Protein AF-A0A9D1GAC8-F1 (afdb_monomer_lite)

Secondary structure (DSSP, 8-state):
--GGGSTTEEE-TGGGT-----TT-TT-TTEEEEE---SS--TT-HIIIIITTS-EEEESS---EEPEE---SHHHHHHGGGS-TTS-EESSTTEEEEESEEEGGGEEEEEPPPS-GGGS-GGGTHHHHSSHHHHHHHHTTT----EE-TTTTTHHHHHH--

Foldseek 3Di:
DQLLCDPQWGFFQVLSPDPPPPVQDLCDSQKDKDFDPDPDDDPQAPCVVPPQQEKDFDFDDDDWAQADEDAPDPVCVVCSVVDDPVGGHDVHNGIIIDGTIDHNVGTAEIEDHAPPCPPPPPVSVVVNPPCPVVVCVSCVPSDDHYYDHVPVVCVVVSVVVD

Sequence (162 aa):
MPNILKNNAILSKRLQGDNTITSNTWNGLDYISLSKKDENYIWKSSYRRFISPSYAFIFKEIETIETEYVEDDYEYYRHISNLSSNKRYSIYEDEYQIKNKIGLDKVIGIKIPDTDINHYPREFHDRKACAIDEFLKIIDGKIQVPFIDIDKKDIKKYLLER

Organism: NCBI:txid2840887

Radius of gyration: 16.69 Å; chains: 1; bounding box: 45×37×41 Å

pLDDT: mean 71.42, std 14.93, range [36.25, 91.75]

Structure (mmCIF, N/CA/C/O backbone):
data_AF-A0A9D1GAC8-F1
#
_entry.id   AF-A0A9D1GAC8-F1
#
loop_
_atom_site.group_PDB
_atom_site.id
_atom_site.type_symbol
_atom_site.label_atom_id
_atom_site.label_alt_id
_atom_site.label_comp_id
_atom_site.label_asym_id
_atom_site.label_entity_id
_atom_site.label_seq_id
_atom_site.pdbx_PDB_ins_code
_atom_site.Cartn_x
_atom_site.Cartn_y
_atom_site.Cartn_z
_atom_site.occupancy
_atom_site.B_iso_or_equiv
_atom_site.auth_seq_id
_atom_site.auth_comp_id
_atom_site.auth_asym_id
_atom_site.auth_atom_id
_atom_site.pdbx_PDB_model_num
ATOM 1 N N . MET A 1 1 ? 7.990 -4.934 17.619 1.00 36.25 1 MET A N 1
ATOM 2 C CA . MET A 1 1 ? 6.802 -4.251 17.066 1.00 36.25 1 MET A CA 1
ATOM 3 C C . MET A 1 1 ? 7.194 -3.629 15.743 1.00 36.25 1 MET A C 1
ATOM 5 O O . MET A 1 1 ? 8.096 -2.793 15.760 1.00 36.25 1 MET A O 1
ATOM 9 N N . PRO A 1 2 ? 6.564 -3.991 14.617 1.00 46.44 2 PRO A N 1
ATOM 10 C CA . PRO A 1 2 ? 6.667 -3.176 13.416 1.00 46.44 2 PRO A CA 1
ATOM 11 C C . PRO A 1 2 ? 6.188 -1.763 13.781 1.00 46.44 2 PRO A C 1
ATOM 13 O O . PRO A 1 2 ? 5.052 -1.588 14.219 1.00 46.44 2 PRO A O 1
ATOM 16 N N . ASN A 1 3 ? 7.044 -0.746 13.652 1.00 55.81 3 ASN A N 1
ATOM 17 C CA . ASN A 1 3 ? 6.746 0.661 13.988 1.00 55.81 3 ASN A CA 1
ATOM 18 C C . ASN A 1 3 ? 5.701 1.302 13.049 1.00 55.81 3 ASN A C 1
ATOM 20 O O . ASN A 1 3 ? 5.570 2.525 12.999 1.00 55.81 3 ASN A O 1
ATOM 24 N N . ILE A 1 4 ? 4.966 0.476 12.304 1.00 58.06 4 ILE A N 1
ATOM 25 C CA . ILE A 1 4 ? 4.087 0.847 11.204 1.00 58.06 4 ILE A CA 1
ATOM 26 C C . ILE A 1 4 ? 2.963 1.764 11.695 1.00 58.06 4 ILE A C 1
ATOM 28 O O . ILE A 1 4 ? 2.616 2.683 10.967 1.00 58.06 4 ILE A O 1
ATOM 32 N N . LEU A 1 5 ? 2.462 1.580 12.929 1.00 60.78 5 LEU A N 1
ATOM 33 C CA . LEU A 1 5 ? 1.360 2.362 13.516 1.00 60.78 5 LEU A CA 1
ATOM 34 C C . LEU A 1 5 ? 1.770 3.313 14.650 1.00 60.78 5 LEU A C 1
ATOM 36 O O . LEU A 1 5 ? 1.182 3.303 15.744 1.00 60.78 5 LEU A O 1
ATOM 40 N N . LYS A 1 6 ? 2.777 4.153 14.411 1.00 61.34 6 LYS A N 1
ATOM 41 C CA . LYS A 1 6 ? 3.048 5.308 15.280 1.00 61.34 6 LYS A CA 1
ATOM 42 C C . LYS A 1 6 ? 2.151 6.485 14.876 1.00 61.34 6 LYS A C 1
ATOM 44 O O . LYS A 1 6 ? 1.949 6.741 13.696 1.00 61.34 6 LYS A O 1
ATOM 49 N N . ASN A 1 7 ? 1.637 7.223 15.864 1.00 69.75 7 ASN A N 1
ATOM 50 C CA . ASN A 1 7 ? 0.861 8.459 15.665 1.00 69.75 7 ASN A CA 1
ATOM 51 C C . ASN A 1 7 ? -0.447 8.298 14.862 1.00 69.75 7 ASN A C 1
ATOM 53 O O . ASN A 1 7 ? -0.757 9.150 14.031 1.00 69.75 7 ASN A O 1
ATOM 57 N N . ASN A 1 8 ? -1.210 7.222 15.096 1.00 79.94 8 ASN A N 1
ATOM 58 C CA . ASN A 1 8 ? -2.487 6.950 14.412 1.00 79.94 8 ASN A CA 1
ATOM 59 C C . ASN A 1 8 ? -2.392 7.015 12.876 1.00 79.94 8 ASN A C 1
ATOM 61 O O . ASN A 1 8 ? -3.319 7.461 12.198 1.00 79.94 8 ASN A O 1
ATOM 65 N N . ALA A 1 9 ? -1.263 6.565 12.325 1.00 86.25 9 ALA A N 1
ATOM 66 C CA . ALA A 1 9 ? -1.020 6.514 10.893 1.00 86.25 9 ALA A CA 1
ATOM 67 C C . ALA A 1 9 ? -0.147 5.309 10.529 1.00 86.25 9 ALA A C 1
ATOM 69 O O . ALA A 1 9 ? 0.677 4.879 11.331 1.00 86.25 9 ALA A O 1
ATOM 70 N N . ILE A 1 10 ? -0.310 4.809 9.306 1.00 86.94 10 ILE A N 1
ATOM 71 C CA . ILE A 1 10 ? 0.636 3.922 8.628 1.00 86.94 10 ILE A CA 1
ATOM 72 C C . ILE A 1 10 ? 1.781 4.794 8.131 1.00 86.94 10 ILE A C 1
ATOM 74 O O . ILE A 1 10 ? 1.539 5.755 7.402 1.00 86.94 10 ILE A O 1
ATOM 78 N N . LEU A 1 11 ? 3.009 4.485 8.530 1.00 87.06 11 LEU A N 1
ATOM 79 C CA . LEU A 1 11 ? 4.192 5.276 8.191 1.00 87.06 11 LEU A CA 1
ATOM 80 C C . LEU A 1 11 ? 5.035 4.613 7.097 1.00 87.06 11 LEU A C 1
ATOM 82 O O . LEU A 1 11 ? 5.159 3.391 7.047 1.00 87.06 11 LEU A O 1
ATOM 86 N N . SER A 1 12 ? 5.683 5.423 6.266 1.00 87.94 12 SER A N 1
ATOM 87 C CA . SER A 1 12 ? 6.740 4.991 5.355 1.00 87.94 12 SER A CA 1
ATOM 88 C C . SER A 1 12 ? 7.948 4.475 6.142 1.00 87.94 12 SER A C 1
ATOM 90 O O . SER A 1 12 ? 8.118 4.795 7.322 1.00 87.94 12 SER A O 1
ATOM 92 N N . LYS A 1 13 ? 8.812 3.674 5.510 1.00 84.81 13 LYS A N 1
ATOM 93 C CA . LYS A 1 13 ? 9.973 3.071 6.187 1.00 84.81 13 LYS A CA 1
ATOM 94 C C . LYS A 1 13 ? 10.891 4.118 6.821 1.00 84.81 13 LYS A C 1
ATOM 96 O O . LYS A 1 13 ? 11.326 3.928 7.957 1.00 84.81 13 LYS A O 1
ATOM 101 N N . ARG A 1 14 ? 11.114 5.256 6.153 1.00 86.62 14 ARG A N 1
ATOM 102 C CA . ARG A 1 14 ? 11.940 6.341 6.702 1.00 86.62 14 ARG A CA 1
ATOM 103 C C . ARG A 1 14 ? 11.359 6.891 7.996 1.00 86.62 14 ARG A C 1
ATOM 105 O O . ARG A 1 14 ? 12.067 7.018 8.990 1.00 86.62 14 ARG A O 1
ATOM 112 N N . LEU A 1 15 ? 10.051 7.141 8.026 1.00 87.06 15 LEU A N 1
ATOM 113 C CA . LEU A 1 15 ? 9.369 7.609 9.235 1.00 87.06 15 LEU A CA 1
ATOM 114 C C . LEU A 1 15 ? 9.284 6.544 10.340 1.00 87.06 15 LEU A C 1
ATOM 116 O O . LEU A 1 15 ? 9.050 6.883 11.500 1.00 87.06 15 LEU A O 1
ATOM 120 N N . GLN A 1 16 ? 9.511 5.271 10.014 1.00 84.44 16 GLN A N 1
ATOM 121 C CA . GLN A 1 16 ? 9.665 4.197 10.998 1.00 84.44 16 GLN A CA 1
ATOM 122 C C . GLN A 1 16 ? 11.081 4.115 11.599 1.00 84.44 16 GLN A C 1
ATOM 124 O O . GLN A 1 16 ? 11.265 3.388 12.582 1.00 84.44 16 GLN A O 1
ATOM 129 N N . GLY A 1 17 ? 12.044 4.877 11.062 1.00 83.12 17 GLY A N 1
ATOM 130 C CA . GLY A 1 17 ? 13.442 4.933 11.504 1.00 83.12 17 GLY A CA 1
ATOM 131 C C . GLY A 1 17 ? 14.444 4.279 10.548 1.00 83.12 17 GLY A C 1
ATOM 132 O O . GLY A 1 17 ? 15.618 4.176 10.897 1.00 83.12 17 GLY A O 1
ATOM 133 N N . ASP A 1 18 ? 14.009 3.831 9.366 1.00 83.44 18 ASP A N 1
ATOM 134 C CA . ASP A 1 18 ? 14.909 3.281 8.352 1.00 83.44 18 ASP A CA 1
ATOM 135 C C . ASP A 1 18 ? 15.667 4.410 7.639 1.00 83.44 18 ASP A C 1
ATOM 137 O O . ASP A 1 18 ? 15.090 5.210 6.902 1.00 83.44 18 ASP A O 1
ATOM 141 N N . ASN A 1 19 ? 16.976 4.475 7.869 1.00 77.75 19 ASN A N 1
ATOM 142 C CA . ASN A 1 19 ? 17.863 5.466 7.263 1.00 77.75 19 ASN A CA 1
ATOM 143 C C . ASN A 1 19 ? 18.772 4.855 6.193 1.00 77.75 19 ASN A C 1
ATOM 145 O O . ASN A 1 19 ? 19.798 5.452 5.860 1.00 77.75 19 ASN A O 1
ATOM 149 N N . THR A 1 20 ? 18.441 3.671 5.666 1.00 78.50 20 THR A N 1
ATOM 150 C CA . THR A 1 20 ? 19.233 3.085 4.583 1.00 78.50 20 THR A CA 1
ATOM 151 C C . THR A 1 20 ? 19.311 4.055 3.401 1.00 78.50 20 THR A C 1
ATOM 153 O O . THR A 1 20 ? 18.319 4.612 2.929 1.00 78.50 20 THR A O 1
ATOM 156 N N . ILE A 1 21 ? 20.534 4.323 2.940 1.00 62.16 21 ILE A N 1
ATOM 157 C CA . ILE A 1 21 ? 20.759 5.162 1.764 1.00 62.16 21 ILE A CA 1
ATOM 158 C C . ILE A 1 21 ? 20.423 4.300 0.552 1.00 62.16 21 ILE A C 1
ATOM 160 O O . ILE A 1 21 ? 21.255 3.555 0.041 1.00 62.16 21 ILE A O 1
ATOM 164 N N . THR A 1 22 ? 19.171 4.354 0.114 1.00 56.78 22 THR A N 1
ATOM 165 C CA . THR A 1 22 ? 18.740 3.682 -1.105 1.00 56.78 22 THR A CA 1
ATOM 166 C C . THR A 1 22 ? 19.098 4.569 -2.291 1.00 56.78 22 THR A C 1
ATOM 168 O O . THR A 1 22 ? 18.329 5.455 -2.660 1.00 56.78 22 THR A O 1
ATOM 171 N N . SER A 1 23 ? 20.279 4.366 -2.873 1.00 49.78 23 SER A N 1
ATOM 172 C CA . SER A 1 23 ? 20.748 5.156 -4.017 1.00 49.78 23 SER A CA 1
ATOM 173 C C . SER A 1 23 ? 19.854 5.025 -5.257 1.00 49.78 23 SER A C 1
ATOM 175 O O . SER A 1 23 ? 19.862 5.937 -6.069 1.00 49.78 23 SER A O 1
ATOM 177 N N . ASN A 1 24 ? 19.045 3.959 -5.377 1.00 48.00 24 ASN A N 1
ATOM 178 C CA . ASN A 1 24 ? 18.337 3.616 -6.622 1.00 48.00 24 ASN A CA 1
ATOM 179 C C . ASN A 1 24 ? 16.902 3.067 -6.454 1.00 48.00 24 ASN A C 1
ATOM 181 O O . ASN A 1 24 ? 16.420 2.346 -7.324 1.00 48.00 24 ASN A O 1
ATOM 185 N N . THR A 1 25 ? 16.187 3.335 -5.356 1.00 48.53 25 THR A N 1
ATOM 186 C CA . THR A 1 25 ? 14.828 2.773 -5.197 1.00 48.53 25 THR A CA 1
ATOM 187 C C . THR A 1 25 ? 13.745 3.781 -5.572 1.00 48.53 25 THR A C 1
ATOM 189 O O . THR A 1 25 ? 13.446 4.709 -4.815 1.00 48.53 25 THR A O 1
ATOM 192 N N . TRP A 1 26 ? 13.094 3.542 -6.709 1.00 58.03 26 TRP A N 1
ATOM 193 C CA . TRP A 1 26 ? 11.923 4.279 -7.202 1.00 58.03 26 TRP A CA 1
ATOM 194 C C . TRP A 1 26 ? 10.644 4.031 -6.397 1.00 58.03 26 TRP A C 1
ATOM 196 O O . TRP A 1 26 ? 9.672 4.737 -6.614 1.00 58.03 26 TRP A O 1
ATOM 206 N N . ASN A 1 27 ? 10.694 3.136 -5.400 1.00 62.03 27 ASN A N 1
ATOM 207 C CA . ASN A 1 27 ? 9.699 2.952 -4.329 1.00 62.03 27 ASN A CA 1
ATOM 208 C C . ASN A 1 27 ? 10.283 3.371 -2.967 1.00 62.03 27 ASN A C 1
ATOM 210 O O . ASN A 1 27 ? 10.013 2.740 -1.952 1.00 62.03 27 ASN A O 1
ATOM 214 N N . GLY A 1 28 ? 11.162 4.386 -2.979 1.00 69.06 28 GLY A N 1
ATOM 215 C CA . GLY A 1 28 ? 12.040 4.759 -1.865 1.00 69.06 28 GLY A CA 1
ATOM 216 C C . GLY A 1 28 ? 11.394 4.824 -0.486 1.00 69.06 28 GLY A C 1
ATOM 217 O O . GLY A 1 28 ? 10.184 4.947 -0.356 1.00 69.06 28 GLY A O 1
ATOM 218 N N . LEU A 1 29 ? 12.231 4.777 0.554 1.00 83.12 29 LEU A N 1
ATOM 219 C CA . LEU A 1 29 ? 11.824 4.633 1.962 1.00 83.12 29 LEU A CA 1
ATOM 220 C C . LEU A 1 29 ? 10.768 5.636 2.444 1.00 83.12 29 LEU A C 1
ATOM 222 O O . LEU A 1 29 ? 10.126 5.412 3.467 1.00 83.12 29 LEU A O 1
ATOM 226 N N . ASP A 1 30 ? 10.608 6.738 1.724 1.00 85.94 30 ASP A N 1
ATOM 227 C CA . ASP A 1 30 ? 9.628 7.784 1.963 1.00 85.94 30 ASP A CA 1
ATOM 228 C C . ASP A 1 30 ? 8.209 7.429 1.511 1.00 85.94 30 ASP A C 1
ATOM 230 O O . ASP A 1 30 ? 7.290 8.156 1.862 1.00 85.94 30 ASP A O 1
ATOM 234 N N . TYR A 1 31 ? 7.995 6.341 0.773 1.00 88.19 31 TYR A N 1
ATOM 235 C CA . TYR A 1 31 ? 6.711 6.025 0.152 1.00 88.19 31 TYR A CA 1
ATOM 236 C C . TYR A 1 31 ? 6.097 4.734 0.698 1.00 88.19 31 TYR A C 1
ATOM 238 O O . TYR A 1 31 ? 6.786 3.816 1.143 1.00 88.19 31 TYR A O 1
ATOM 246 N N . ILE A 1 32 ? 4.769 4.700 0.682 1.00 88.06 32 ILE A N 1
ATOM 247 C CA . ILE A 1 32 ? 3.931 3.557 1.025 1.00 88.06 32 ILE A CA 1
ATOM 248 C C . ILE A 1 32 ? 3.279 3.087 -0.271 1.00 88.06 32 ILE A C 1
ATOM 250 O O . ILE A 1 32 ? 2.555 3.857 -0.906 1.00 88.06 32 ILE A O 1
ATOM 254 N N . SER A 1 33 ? 3.552 1.841 -0.647 1.00 88.00 33 SER A N 1
ATOM 255 C CA . SER A 1 33 ? 2.944 1.187 -1.803 1.00 88.00 33 SER A CA 1
ATOM 256 C C . SER A 1 33 ? 1.501 0.796 -1.510 1.00 88.00 33 SER A C 1
ATOM 258 O O . SER A 1 33 ? 1.193 0.220 -0.464 1.00 88.00 33 SER A O 1
ATOM 260 N N . LEU A 1 34 ? 0.631 1.095 -2.461 1.00 88.94 34 LEU A N 1
ATOM 261 C CA . LEU A 1 34 ? -0.778 0.748 -2.498 1.00 88.94 34 LEU A CA 1
ATOM 262 C C . LEU A 1 34 ? -1.081 0.055 -3.818 1.00 88.94 34 LEU A C 1
ATOM 264 O O . LEU A 1 34 ? -0.324 0.157 -4.777 1.00 88.94 34 LEU A O 1
ATOM 268 N N . SER A 1 35 ? -2.219 -0.620 -3.862 1.00 87.44 35 SER A N 1
ATOM 269 C CA . SER A 1 35 ? -2.700 -1.262 -5.070 1.00 87.44 35 SER A CA 1
ATOM 270 C C . SER A 1 35 ? -4.196 -1.032 -5.207 1.00 87.44 35 SER A C 1
ATOM 272 O O . SER A 1 35 ? -4.924 -1.068 -4.207 1.00 87.44 35 SER A O 1
ATOM 274 N N . LYS A 1 36 ? -4.658 -0.789 -6.434 1.00 78.50 36 LYS A N 1
ATOM 275 C CA . LYS A 1 36 ? -6.087 -0.869 -6.749 1.00 78.50 36 LYS A CA 1
ATOM 276 C C . LYS A 1 36 ? -6.428 -2.323 -7.052 1.00 78.50 36 LYS A C 1
ATOM 278 O O . LYS A 1 36 ? -5.688 -3.003 -7.753 1.00 78.50 36 LYS A O 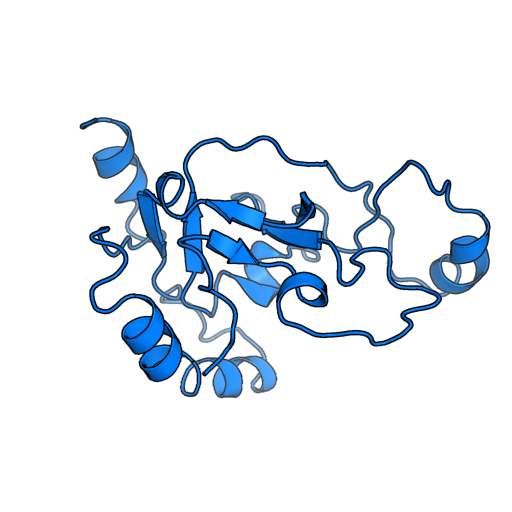1
ATOM 283 N N . LYS A 1 37 ? -7.567 -2.797 -6.541 1.00 66.69 37 LYS A N 1
ATOM 284 C CA . LYS A 1 37 ? -8.124 -4.078 -6.984 1.00 66.69 37 LYS A CA 1
ATOM 285 C C . LYS A 1 37 ? -8.561 -3.908 -8.440 1.00 66.69 37 LYS A C 1
ATOM 287 O O . LYS A 1 37 ? -9.639 -3.372 -8.681 1.00 66.69 37 LYS A O 1
ATOM 292 N N . ASP A 1 38 ? -7.724 -4.327 -9.379 1.00 61.78 38 ASP A N 1
ATOM 293 C CA . ASP A 1 38 ? -8.133 -4.512 -10.767 1.00 61.78 38 ASP A CA 1
ATOM 294 C C . ASP A 1 38 ? -8.659 -5.944 -10.935 1.00 61.78 38 ASP A C 1
ATOM 296 O O . ASP A 1 38 ? -8.053 -6.906 -10.459 1.00 61.78 38 ASP A O 1
ATOM 300 N N . GLU A 1 39 ? -9.834 -6.086 -11.548 1.00 55.88 39 GLU A N 1
ATOM 301 C CA . GLU A 1 39 ? -10.423 -7.394 -11.867 1.00 55.88 39 GLU A CA 1
ATOM 302 C C . GLU A 1 39 ? -9.753 -8.025 -13.097 1.00 55.88 39 GLU A C 1
ATOM 304 O O . GLU A 1 39 ? -9.878 -9.231 -13.327 1.00 55.88 39 GLU A O 1
ATOM 309 N N . ASN A 1 40 ? -9.006 -7.232 -13.870 1.00 55.62 40 ASN A N 1
ATOM 310 C CA . ASN A 1 40 ? -8.262 -7.719 -15.014 1.00 55.62 40 ASN A CA 1
ATOM 311 C C . ASN A 1 40 ? -6.970 -8.392 -14.544 1.00 55.62 40 ASN A C 1
ATOM 313 O O . ASN A 1 40 ? -6.099 -7.794 -13.915 1.00 55.62 40 ASN A O 1
ATOM 317 N N . TYR A 1 41 ? -6.859 -9.683 -14.844 1.00 53.62 41 TYR A N 1
ATOM 318 C CA . TYR A 1 41 ? -5.702 -10.508 -14.519 1.00 53.62 41 TYR A CA 1
ATOM 319 C C . TYR A 1 41 ? -4.465 -10.042 -15.301 1.00 53.62 41 TYR A C 1
ATOM 321 O O . TYR A 1 41 ? -4.228 -10.478 -16.427 1.00 53.62 41 TYR A O 1
ATOM 329 N N . ILE A 1 42 ? -3.640 -9.195 -14.687 1.00 59.28 42 ILE A N 1
ATOM 330 C CA . ILE A 1 42 ? -2.354 -8.779 -15.254 1.00 59.28 42 ILE A CA 1
ATOM 331 C C . ILE A 1 42 ? -1.233 -9.549 -14.550 1.00 59.28 42 ILE A C 1
ATOM 333 O O . ILE A 1 42 ? -1.173 -9.637 -13.321 1.00 59.28 42 ILE A O 1
ATOM 337 N N . TRP A 1 43 ? -0.324 -10.142 -15.331 1.00 61.66 43 TRP A N 1
ATOM 338 C CA . TRP A 1 43 ? 0.828 -10.898 -14.816 1.00 61.66 43 TRP A CA 1
ATOM 339 C C . TRP A 1 43 ? 1.723 -10.067 -13.878 1.00 61.66 43 TRP A C 1
ATOM 341 O O . TRP A 1 43 ? 2.397 -10.634 -13.018 1.00 61.66 43 TRP A O 1
ATOM 351 N N . LYS A 1 44 ? 1.678 -8.736 -13.996 1.00 75.56 44 LYS A N 1
ATOM 352 C CA . LYS A 1 44 ? 2.457 -7.754 -13.234 1.00 75.56 44 LYS A CA 1
ATOM 353 C C . LYS A 1 44 ? 1.564 -6.898 -12.321 1.00 75.56 44 LYS A C 1
ATOM 355 O O . LYS A 1 44 ? 1.603 -5.675 -12.358 1.00 75.56 44 LYS A O 1
ATOM 360 N N . SER A 1 45 ? 0.768 -7.562 -11.480 1.00 81.12 45 SER A N 1
ATOM 361 C CA . SER A 1 45 ? -0.081 -6.924 -10.462 1.00 81.12 45 SER A CA 1
ATOM 362 C C . SER A 1 45 ? 0.543 -6.988 -9.058 1.00 81.12 45 SER A C 1
ATOM 364 O O . SER A 1 45 ? 0.829 -8.065 -8.517 1.00 81.12 45 SER A O 1
ATOM 366 N N . SER A 1 46 ? 0.710 -5.821 -8.441 1.00 82.81 46 SER A N 1
ATOM 367 C CA . SER A 1 46 ? 1.064 -5.624 -7.036 1.00 82.81 46 SER A CA 1
ATOM 368 C C . SER A 1 46 ? -0.022 -6.157 -6.100 1.00 82.81 46 SER A C 1
ATOM 370 O O . SER A 1 46 ? 0.321 -6.746 -5.067 1.00 82.81 46 SER A O 1
ATOM 372 N N . TYR A 1 47 ? -1.309 -6.064 -6.474 1.00 83.56 47 TYR A N 1
ATOM 373 C CA . TYR A 1 47 ? -2.402 -6.688 -5.724 1.00 83.56 47 TYR A CA 1
ATOM 374 C C . TYR A 1 47 ? -2.144 -8.184 -5.585 1.00 83.56 47 TYR A C 1
ATOM 376 O O . TYR A 1 47 ? -2.065 -8.718 -4.477 1.00 83.56 47 TYR A O 1
ATOM 384 N N . ARG A 1 48 ? -1.933 -8.864 -6.713 1.00 77.44 48 ARG A N 1
ATOM 385 C CA . ARG A 1 48 ? -1.720 -10.310 -6.754 1.00 77.44 48 ARG A CA 1
ATOM 386 C C . ARG A 1 48 ? -0.463 -10.725 -5.990 1.00 77.44 48 ARG A C 1
ATOM 388 O O . ARG A 1 48 ? -0.472 -11.720 -5.268 1.00 77.44 48 ARG A O 1
ATOM 395 N N . ARG A 1 49 ? 0.625 -9.963 -6.137 1.00 76.69 49 ARG A N 1
ATOM 396 C CA . ARG A 1 49 ? 1.923 -10.284 -5.526 1.00 76.69 49 ARG A CA 1
ATOM 397 C C . ARG A 1 49 ? 1.931 -10.083 -4.008 1.00 76.69 49 ARG A C 1
ATOM 399 O O . ARG A 1 49 ? 2.567 -10.874 -3.311 1.00 76.69 49 ARG A O 1
ATOM 406 N N . PHE A 1 50 ? 1.279 -9.037 -3.497 1.00 77.56 50 PHE A N 1
ATOM 407 C CA . PHE A 1 50 ? 1.445 -8.607 -2.102 1.00 77.56 50 PHE A CA 1
ATOM 408 C C . PHE A 1 50 ? 0.151 -8.590 -1.280 1.00 77.56 50 PHE A C 1
ATOM 410 O O . PHE A 1 50 ? 0.199 -8.895 -0.086 1.00 77.56 50 PHE A O 1
ATOM 417 N N . ILE A 1 51 ? -0.989 -8.259 -1.893 1.00 80.50 51 ILE A N 1
ATOM 418 C CA . ILE A 1 51 ? -2.264 -8.014 -1.198 1.00 80.50 51 ILE A CA 1
ATOM 419 C C . ILE A 1 51 ? -3.151 -9.265 -1.160 1.00 80.50 51 ILE A C 1
ATOM 421 O O . ILE A 1 51 ? -3.626 -9.646 -0.093 1.00 80.50 51 ILE A O 1
ATOM 425 N N . SER A 1 52 ? -3.348 -9.944 -2.292 1.00 78.44 52 SER A N 1
ATOM 426 C CA . SER A 1 52 ? -4.161 -11.166 -2.411 1.00 78.44 52 SER A CA 1
ATOM 427 C C . SER A 1 52 ? -3.805 -12.241 -1.364 1.00 78.44 52 SER A C 1
ATOM 429 O O . SER A 1 52 ? -4.706 -12.703 -0.657 1.00 78.44 52 SER A O 1
ATOM 431 N N . PRO A 1 53 ? -2.523 -12.594 -1.131 1.00 74.75 53 PRO A N 1
ATOM 432 C CA . PRO A 1 53 ? -2.187 -13.645 -0.173 1.00 74.75 53 PRO A CA 1
ATOM 433 C C . PRO A 1 53 ? -2.188 -13.204 1.300 1.00 74.75 53 PRO A C 1
ATOM 435 O O . PRO A 1 53 ? -1.969 -14.050 2.168 1.00 74.75 53 PRO A O 1
ATOM 438 N N . SER A 1 54 ? -2.403 -11.918 1.595 1.00 77.00 54 SER A N 1
ATOM 439 C CA . SER A 1 54 ? -2.148 -11.323 2.912 1.00 77.00 54 SER A CA 1
ATOM 440 C C . SER A 1 54 ? -3.382 -10.626 3.483 1.00 77.00 54 SER A C 1
ATOM 442 O O . SER A 1 54 ? -4.320 -10.281 2.763 1.00 77.00 54 SER A O 1
ATOM 444 N N . TYR A 1 55 ? -3.362 -10.372 4.792 1.00 79.81 55 TYR A N 1
ATOM 445 C CA . TYR A 1 55 ? -4.232 -9.351 5.368 1.00 79.81 55 TYR A CA 1
ATOM 446 C C . TYR A 1 55 ? -3.765 -7.974 4.900 1.00 79.81 55 TYR A C 1
ATOM 448 O O . TYR A 1 55 ? -2.561 -7.721 4.823 1.00 79.81 55 TYR A O 1
ATOM 456 N N . ALA A 1 56 ? -4.704 -7.080 4.599 1.00 82.69 56 ALA A N 1
ATOM 457 C CA . ALA A 1 56 ? -4.381 -5.730 4.149 1.00 82.69 56 ALA A CA 1
ATOM 458 C C . ALA A 1 56 ? -5.404 -4.704 4.639 1.00 82.69 56 ALA A C 1
ATOM 460 O O . ALA A 1 56 ? -6.562 -5.030 4.890 1.00 82.69 56 ALA A O 1
ATOM 461 N N . PHE A 1 57 ? -4.986 -3.447 4.759 1.00 86.56 57 PHE A N 1
ATOM 462 C CA . PHE A 1 57 ? -5.911 -2.351 5.028 1.00 86.56 57 PHE A CA 1
ATOM 463 C C . PHE A 1 57 ? -6.641 -1.946 3.751 1.00 86.56 57 PHE A C 1
ATOM 465 O O . PHE A 1 57 ? -6.030 -1.796 2.694 1.00 86.56 57 PHE A O 1
ATOM 472 N N . ILE A 1 58 ? -7.948 -1.742 3.871 1.00 87.12 58 ILE A N 1
ATOM 473 C CA . ILE A 1 58 ? -8.782 -1.148 2.833 1.00 87.12 58 ILE A CA 1
ATOM 474 C C . ILE A 1 58 ? -8.985 0.307 3.222 1.00 87.12 58 ILE A C 1
ATOM 476 O O . ILE A 1 58 ? -9.402 0.603 4.345 1.00 87.12 58 ILE A O 1
ATOM 480 N N . PHE A 1 59 ? -8.696 1.210 2.296 1.00 88.19 59 PHE A N 1
ATOM 481 C CA . PHE A 1 59 ? -8.843 2.641 2.511 1.00 88.19 59 PHE A CA 1
ATOM 482 C C . PHE A 1 59 ? -10.051 3.176 1.748 1.00 88.19 59 PHE A C 1
ATOM 484 O O . PHE A 1 59 ? -10.411 2.650 0.694 1.00 88.19 59 PHE A O 1
ATOM 491 N N . LYS A 1 60 ? -10.657 4.249 2.266 1.00 87.25 60 LYS A N 1
ATOM 492 C CA . LYS A 1 60 ? -11.488 5.134 1.439 1.00 87.25 60 LYS A CA 1
ATOM 493 C C . LYS A 1 60 ? -10.629 5.792 0.359 1.00 87.25 60 LYS A C 1
ATOM 495 O O . LYS A 1 60 ? -9.404 5.695 0.401 1.00 87.25 60 LYS A O 1
ATOM 500 N N . GLU A 1 61 ? -11.265 6.489 -0.575 1.00 83.69 61 GLU A N 1
ATOM 501 C CA . GLU A 1 61 ? -10.540 7.258 -1.584 1.00 83.69 61 GLU A CA 1
ATOM 502 C C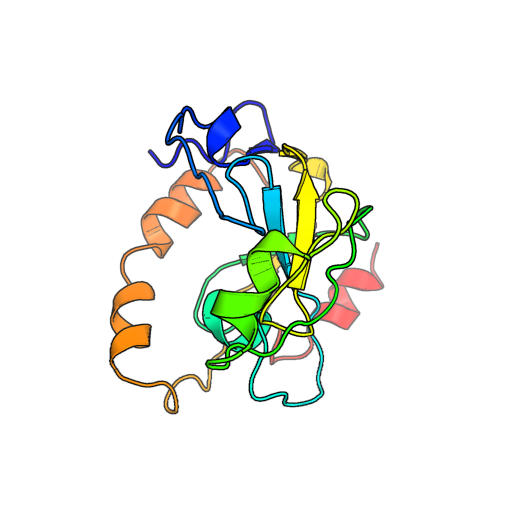 . GLU A 1 61 ? -9.530 8.208 -0.916 1.00 83.69 61 GLU A C 1
ATOM 504 O O . GLU A 1 61 ? -9.852 8.974 0.002 1.00 83.69 61 GLU A O 1
ATOM 509 N N . ILE A 1 62 ? -8.274 8.074 -1.330 1.00 88.19 62 ILE A N 1
ATOM 510 C CA . ILE A 1 62 ? -7.124 8.818 -0.828 1.00 88.19 62 ILE A CA 1
ATOM 511 C C . ILE A 1 62 ? -6.334 9.330 -2.022 1.00 88.19 62 ILE A C 1
ATOM 513 O O . ILE A 1 62 ? -6.248 8.662 -3.049 1.00 88.19 62 ILE A O 1
ATOM 517 N N . GLU A 1 63 ? -5.758 10.518 -1.877 1.00 90.62 63 GLU A N 1
ATOM 518 C CA . GLU A 1 63 ? -4.900 11.095 -2.903 1.00 90.62 63 GLU A CA 1
ATOM 519 C C . GLU A 1 63 ? -3.620 10.263 -3.026 1.00 90.62 63 GLU A C 1
ATOM 521 O O . GLU A 1 63 ? -2.880 10.076 -2.055 1.00 90.62 63 GLU A O 1
ATOM 526 N N . THR A 1 64 ? -3.381 9.741 -4.225 1.00 91.19 64 THR A N 1
ATOM 527 C CA . THR A 1 64 ? -2.240 8.883 -4.538 1.00 91.19 64 THR A CA 1
ATOM 528 C C . THR A 1 64 ? -1.407 9.475 -5.657 1.00 91.19 64 THR A C 1
ATOM 530 O O . THR A 1 64 ? -1.929 10.118 -6.563 1.00 91.19 64 THR A O 1
ATOM 533 N N . ILE A 1 65 ? -0.118 9.166 -5.640 1.00 90.44 65 ILE A N 1
ATOM 534 C CA . ILE A 1 65 ? 0.787 9.386 -6.757 1.00 90.44 65 ILE A CA 1
ATOM 535 C C . ILE A 1 65 ? 0.693 8.160 -7.663 1.00 90.44 65 ILE A C 1
ATOM 537 O O . ILE A 1 65 ? 0.976 7.041 -7.228 1.00 90.44 65 ILE A O 1
ATOM 541 N N . GLU A 1 66 ? 0.270 8.380 -8.901 1.00 88.75 66 GLU A N 1
ATOM 542 C CA . GLU A 1 66 ? 0.288 7.359 -9.944 1.00 88.75 66 GLU A CA 1
ATOM 543 C C . GLU A 1 66 ? 1.732 7.040 -10.338 1.00 88.75 66 GLU A C 1
ATOM 545 O O . G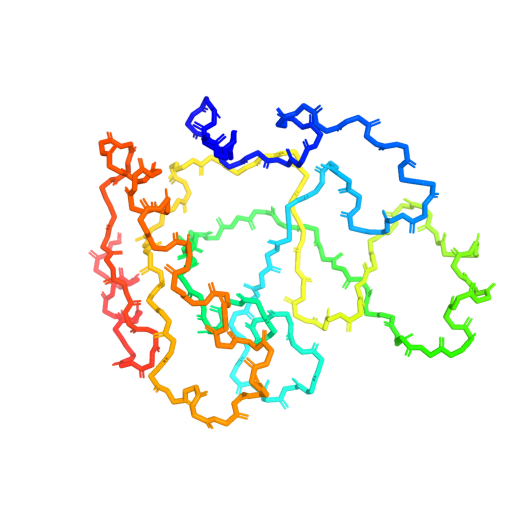LU A 1 66 ? 2.573 7.939 -10.455 1.00 88.75 66 GLU A O 1
ATOM 550 N N . THR A 1 67 ? 2.034 5.752 -10.491 1.00 86.94 67 THR A N 1
ATOM 551 C CA . THR A 1 67 ? 3.337 5.312 -10.982 1.00 86.94 67 THR A CA 1
ATOM 552 C C . THR A 1 67 ? 3.266 5.031 -12.471 1.00 86.94 67 THR A C 1
ATOM 554 O O . THR A 1 67 ? 2.325 4.403 -12.944 1.00 86.94 67 THR A O 1
ATOM 557 N N . GLU A 1 68 ? 4.287 5.450 -13.204 1.00 86.44 68 GLU A N 1
ATOM 558 C CA . GLU A 1 68 ? 4.491 5.049 -14.587 1.00 86.44 68 GLU A CA 1
ATOM 559 C C . GLU A 1 68 ? 5.036 3.621 -14.613 1.00 86.44 68 GLU A C 1
ATOM 561 O O . GLU A 1 68 ? 6.032 3.304 -13.955 1.00 86.44 68 GLU A O 1
ATOM 566 N N . TYR A 1 69 ? 4.356 2.744 -15.344 1.00 83.69 69 TYR A N 1
ATOM 567 C CA . TYR A 1 69 ? 4.806 1.373 -15.495 1.00 83.69 69 TYR A CA 1
ATOM 568 C C . TYR A 1 69 ? 6.147 1.327 -16.232 1.00 83.69 69 TYR A C 1
ATOM 570 O O . TYR A 1 69 ? 6.318 1.968 -17.270 1.00 83.69 69 TYR A O 1
ATOM 578 N N . VAL A 1 70 ? 7.081 0.536 -15.712 1.00 79.44 70 VAL A N 1
ATOM 579 C CA . VAL A 1 70 ? 8.341 0.236 -16.381 1.00 79.44 70 VAL A CA 1
ATOM 580 C C . VAL A 1 70 ? 8.583 -1.259 -16.342 1.00 79.44 70 VAL A C 1
ATOM 582 O O . VAL A 1 70 ? 8.536 -1.894 -15.291 1.00 79.44 70 VAL A O 1
ATOM 585 N N . GLU A 1 71 ? 8.829 -1.833 -17.510 1.00 78.19 71 GLU A N 1
ATOM 586 C CA . GLU A 1 71 ? 9.082 -3.256 -17.646 1.00 78.19 71 GLU A CA 1
ATOM 587 C C . GLU A 1 71 ? 10.406 -3.643 -16.970 1.00 78.19 71 GLU A C 1
ATOM 589 O O . GLU A 1 71 ? 11.425 -3.005 -17.194 1.00 78.19 71 GLU A O 1
ATOM 594 N N . ASP A 1 72 ? 10.395 -4.680 -16.126 1.00 74.25 72 ASP A N 1
ATOM 595 C CA . ASP A 1 72 ? 11.606 -5.239 -15.506 1.00 74.25 72 ASP A CA 1
ATOM 596 C C . ASP A 1 72 ? 12.363 -6.108 -16.524 1.00 74.25 72 ASP A C 1
ATOM 598 O O . ASP A 1 72 ? 12.252 -7.336 -16.523 1.00 74.25 72 ASP A O 1
ATOM 602 N N . ASP A 1 73 ? 13.071 -5.462 -17.451 1.00 70.00 73 ASP A N 1
ATOM 603 C CA . ASP A 1 73 ? 13.936 -6.117 -18.432 1.00 70.00 73 ASP A CA 1
ATOM 604 C C . ASP A 1 73 ? 15.412 -5.689 -18.308 1.00 70.00 73 ASP A C 1
ATOM 606 O O . ASP A 1 73 ? 15.818 -4.928 -17.431 1.00 70.00 73 ASP A O 1
ATOM 610 N N . TYR A 1 74 ? 16.278 -6.234 -19.162 1.00 55.31 74 TYR A N 1
ATOM 611 C CA . TYR A 1 74 ? 17.706 -5.912 -19.121 1.00 55.31 74 TYR A CA 1
ATOM 612 C C . TYR A 1 74 ? 18.006 -4.448 -19.512 1.00 55.31 74 TYR A C 1
ATOM 614 O O . TYR A 1 74 ? 19.017 -3.890 -19.073 1.00 55.31 74 TYR A O 1
ATOM 622 N N . GLU A 1 75 ? 17.148 -3.805 -20.309 1.00 59.91 75 GLU A N 1
ATOM 623 C CA . GLU A 1 75 ? 17.305 -2.402 -20.706 1.00 59.91 75 GLU A CA 1
ATOM 624 C C . GLU A 1 75 ? 16.844 -1.438 -19.604 1.00 59.91 75 GLU A C 1
ATOM 626 O O . GLU A 1 75 ? 17.459 -0.384 -19.415 1.00 59.91 75 GLU A O 1
ATOM 631 N N . TYR A 1 76 ? 15.869 -1.837 -18.784 1.00 63.00 76 TYR A N 1
ATOM 632 C CA . TYR A 1 76 ? 15.410 -1.113 -17.600 1.00 63.00 76 TYR A CA 1
ATOM 633 C C . TYR A 1 76 ? 16.563 -0.701 -16.692 1.00 63.00 76 TYR A C 1
ATOM 635 O O . TYR A 1 76 ? 16.753 0.486 -16.420 1.00 63.00 76 TYR A O 1
ATOM 643 N N . TYR A 1 77 ? 17.411 -1.652 -16.292 1.00 61.97 77 TYR A N 1
ATOM 644 C CA . TYR A 1 77 ? 18.536 -1.368 -15.399 1.00 61.97 77 TYR A CA 1
ATOM 645 C C . TYR A 1 77 ? 19.574 -0.420 -16.013 1.00 61.97 77 TYR A C 1
ATOM 647 O O . TYR A 1 77 ? 20.268 0.284 -15.277 1.00 61.97 77 TYR A O 1
ATOM 655 N N . ARG A 1 78 ? 19.670 -0.362 -17.349 1.00 64.25 78 ARG A N 1
ATOM 656 C CA . ARG A 1 78 ? 20.558 0.567 -18.064 1.00 64.25 78 ARG A CA 1
ATOM 657 C C . ARG A 1 78 ? 19.984 1.977 -18.161 1.00 64.25 78 ARG A C 1
ATOM 659 O O . ARG A 1 78 ? 20.755 2.932 -18.197 1.00 64.25 78 ARG A O 1
ATOM 666 N N . HIS A 1 79 ? 18.662 2.114 -18.189 1.00 65.88 79 HIS A N 1
ATOM 667 C CA . HIS A 1 79 ? 17.9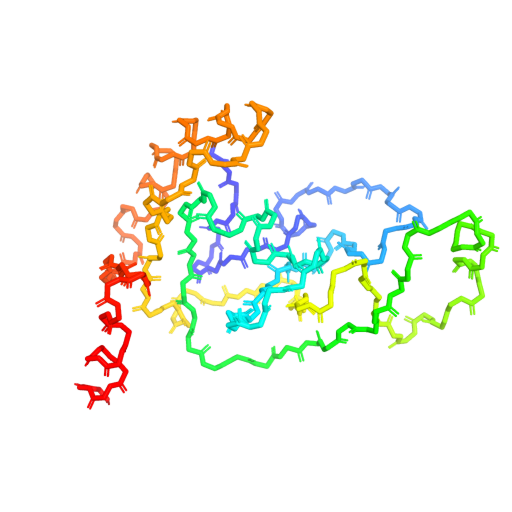81 3.395 -18.368 1.00 65.88 79 HIS A CA 1
ATOM 668 C C . HIS A 1 79 ? 17.420 4.003 -17.083 1.00 65.88 79 HIS A C 1
ATOM 670 O O . HIS A 1 79 ? 16.973 5.147 -17.121 1.00 65.88 79 HIS A O 1
ATOM 676 N N . ILE A 1 80 ? 17.533 3.318 -15.938 1.00 68.81 80 ILE A N 1
ATOM 677 C CA . ILE A 1 80 ? 17.178 3.857 -14.615 1.00 68.81 80 ILE A CA 1
ATOM 678 C C . ILE A 1 80 ? 17.765 5.261 -14.394 1.00 68.81 80 ILE A C 1
ATOM 680 O O . ILE A 1 80 ? 17.058 6.148 -13.933 1.00 68.81 80 ILE A O 1
ATOM 684 N N . SER A 1 81 ? 19.022 5.513 -14.773 1.00 66.94 81 SER A N 1
ATOM 685 C CA . SER A 1 81 ? 19.649 6.836 -14.608 1.00 66.94 81 SER A CA 1
ATOM 686 C C . SER A 1 81 ? 19.021 7.947 -15.457 1.00 66.94 81 SER A C 1
ATOM 688 O O . SER A 1 81 ? 19.225 9.122 -15.162 1.00 66.94 81 SER A O 1
ATOM 690 N N . ASN A 1 82 ? 18.291 7.589 -16.514 1.00 71.38 82 ASN A N 1
ATOM 691 C CA . ASN A 1 82 ? 17.673 8.523 -17.456 1.00 71.38 82 ASN A CA 1
ATOM 692 C C . ASN A 1 82 ? 16.211 8.821 -17.104 1.00 71.38 82 ASN A C 1
ATOM 694 O O . ASN A 1 82 ? 15.594 9.691 -17.720 1.00 71.38 82 ASN A O 1
ATOM 698 N N . LEU A 1 83 ? 15.646 8.097 -16.136 1.00 74.12 83 LEU A N 1
ATOM 699 C CA . LEU A 1 83 ? 14.287 8.317 -15.679 1.00 74.12 83 LEU A CA 1
ATOM 700 C C . LEU A 1 83 ? 14.184 9.654 -14.945 1.00 74.12 83 LEU A C 1
ATOM 702 O O . LEU A 1 83 ? 14.998 9.997 -14.085 1.00 74.12 83 LEU A O 1
ATOM 706 N N . SER A 1 84 ? 13.146 10.416 -15.282 1.00 76.50 84 SER A N 1
ATOM 707 C CA . SER A 1 84 ? 12.925 11.726 -14.681 1.00 76.50 84 SER A CA 1
ATOM 708 C C . SER A 1 84 ? 12.657 11.612 -13.181 1.00 76.50 84 SER A C 1
ATOM 710 O O . SER A 1 84 ? 11.778 10.860 -12.757 1.00 76.50 84 SER A O 1
ATOM 712 N N . SER A 1 85 ? 13.361 12.411 -12.379 1.00 74.50 85 SER A N 1
ATOM 713 C CA . SER A 1 85 ? 13.278 12.398 -10.911 1.00 74.50 85 SER A CA 1
ATOM 714 C C . SER A 1 85 ? 11.960 12.937 -10.346 1.00 74.50 85 SER A C 1
ATOM 716 O O . SER A 1 85 ? 11.655 12.713 -9.174 1.00 74.50 85 SER A O 1
ATOM 718 N N . ASN A 1 86 ? 11.169 13.643 -11.159 1.00 76.25 86 ASN A N 1
ATOM 719 C CA . ASN A 1 86 ? 9.854 14.164 -10.774 1.00 76.25 86 ASN A CA 1
ATOM 720 C C . ASN A 1 86 ? 8.707 13.157 -10.973 1.00 76.25 86 ASN A C 1
ATOM 722 O O . ASN A 1 86 ? 7.580 13.453 -10.580 1.00 76.25 86 ASN A O 1
ATOM 726 N N . LYS A 1 87 ? 8.978 11.994 -11.572 1.00 80.31 87 LYS A N 1
ATOM 727 C CA . LYS A 1 87 ? 8.005 10.919 -11.766 1.00 80.31 87 LYS A CA 1
ATOM 728 C C . LYS A 1 87 ? 8.269 9.760 -10.809 1.00 80.31 87 LYS A C 1
ATOM 730 O O . LYS A 1 87 ? 9.338 9.643 -10.207 1.00 80.31 87 LYS A O 1
ATOM 735 N N . ARG A 1 88 ? 7.263 8.903 -10.658 1.00 84.12 88 ARG A N 1
ATOM 736 C CA . ARG A 1 88 ? 7.348 7.642 -9.919 1.00 84.12 88 ARG A CA 1
ATOM 737 C C . ARG A 1 88 ? 7.173 6.501 -10.894 1.00 84.12 88 ARG A C 1
ATOM 739 O O . ARG A 1 88 ? 6.416 6.643 -11.845 1.00 84.12 88 ARG A O 1
ATOM 746 N N . TYR A 1 89 ? 7.863 5.401 -10.639 1.00 83.62 89 TYR A N 1
ATOM 747 C CA . TYR A 1 89 ? 7.904 4.264 -11.543 1.00 83.62 89 TYR A CA 1
ATOM 748 C C . TYR A 1 89 ? 7.631 2.985 -10.771 1.00 83.62 89 TYR A C 1
ATOM 750 O O . TYR A 1 89 ? 8.036 2.880 -9.612 1.00 83.62 89 TYR A O 1
ATOM 758 N N . SER A 1 90 ? 6.974 2.030 -11.415 1.00 83.38 90 SER A N 1
ATOM 759 C CA . SER A 1 90 ? 6.733 0.708 -10.853 1.00 83.38 90 SER A CA 1
ATOM 760 C C . SER A 1 90 ? 6.868 -0.372 -11.911 1.00 83.38 90 SER A C 1
ATOM 762 O O . SER A 1 90 ? 6.496 -0.176 -13.061 1.00 83.38 90 SER A O 1
ATOM 764 N N . ILE A 1 91 ? 7.335 -1.544 -11.492 1.00 82.62 91 ILE A N 1
ATOM 765 C CA . ILE A 1 91 ? 7.270 -2.765 -12.304 1.00 82.62 91 ILE A CA 1
ATOM 766 C C . ILE A 1 91 ? 5.891 -3.441 -12.236 1.00 82.62 91 ILE A C 1
ATOM 768 O O . ILE A 1 91 ? 5.682 -4.481 -12.861 1.00 82.62 91 ILE A O 1
ATOM 772 N N . TYR A 1 92 ? 4.968 -2.882 -11.447 1.00 84.88 92 TYR A N 1
ATOM 773 C CA . TYR A 1 92 ? 3.598 -3.344 -11.283 1.00 84.88 92 TYR A CA 1
ATOM 774 C C . TYR A 1 92 ? 2.629 -2.281 -11.806 1.00 84.88 92 TYR A C 1
ATOM 776 O O . TYR A 1 92 ? 2.679 -1.129 -11.388 1.00 84.88 92 TYR A O 1
ATOM 784 N N . GLU A 1 93 ? 1.738 -2.672 -12.711 1.00 84.19 93 GLU A N 1
ATOM 785 C CA . GLU A 1 93 ? 0.862 -1.739 -13.442 1.00 84.19 93 GLU A CA 1
ATOM 786 C C . GLU A 1 93 ? -0.216 -1.095 -12.560 1.00 84.19 93 GLU A C 1
ATOM 788 O O . GLU A 1 93 ? -0.693 -0.001 -12.837 1.00 84.19 93 GLU A O 1
ATOM 793 N N . ASP A 1 94 ? -0.586 -1.771 -11.477 1.00 85.75 94 ASP A N 1
ATOM 794 C CA . ASP A 1 94 ? -1.628 -1.370 -10.531 1.00 85.75 94 ASP A CA 1
ATOM 795 C C . ASP A 1 94 ? -1.059 -0.756 -9.238 1.00 85.75 94 ASP A C 1
ATOM 797 O O . ASP A 1 94 ? -1.807 -0.583 -8.267 1.00 85.75 94 ASP A O 1
ATOM 801 N N . GLU A 1 95 ? 0.251 -0.476 -9.181 1.00 87.12 95 GLU A N 1
ATOM 802 C CA . GLU A 1 95 ? 0.864 0.160 -8.016 1.00 87.12 95 GLU A CA 1
ATOM 803 C C . GLU A 1 95 ? 0.549 1.659 -7.984 1.00 87.12 95 GLU A C 1
ATOM 805 O O . GLU A 1 95 ? 0.655 2.398 -8.958 1.00 87.12 95 GLU A O 1
ATOM 810 N N . TYR A 1 96 ? 0.192 2.123 -6.795 1.00 90.31 96 TYR A N 1
ATOM 811 C CA . TYR A 1 96 ? 0.052 3.531 -6.465 1.00 90.31 96 TYR A CA 1
ATOM 812 C C . TYR A 1 96 ? 0.891 3.828 -5.234 1.00 90.31 96 TYR A C 1
ATOM 814 O O . TYR A 1 96 ? 1.204 2.935 -4.444 1.00 90.31 96 TYR A O 1
ATOM 822 N N . GLN A 1 97 ? 1.262 5.089 -5.036 1.00 90.50 97 GLN A N 1
ATOM 823 C CA . GLN A 1 97 ? 2.133 5.462 -3.925 1.00 90.50 97 GLN A CA 1
ATOM 824 C C . GLN A 1 97 ? 1.582 6.626 -3.121 1.00 90.50 97 GLN A C 1
ATOM 826 O O . GLN A 1 97 ? 1.020 7.575 -3.659 1.00 90.50 97 GLN A O 1
ATOM 831 N N . ILE A 1 98 ? 1.813 6.587 -1.812 1.00 91.50 98 ILE A N 1
ATOM 832 C CA . ILE A 1 98 ? 1.603 7.730 -0.924 1.00 91.50 98 ILE A CA 1
ATOM 833 C C . ILE A 1 98 ? 2.906 8.073 -0.236 1.00 91.50 98 ILE A C 1
ATOM 835 O O . ILE A 1 98 ? 3.609 7.203 0.275 1.00 91.50 98 ILE A O 1
ATOM 839 N N . LYS A 1 99 ? 3.226 9.363 -0.195 1.00 90.19 99 LYS A N 1
ATOM 840 C CA . LYS A 1 99 ? 4.405 9.849 0.508 1.00 90.19 99 LYS A CA 1
ATOM 841 C C . LYS A 1 99 ? 4.144 9.912 2.013 1.00 90.19 99 LYS A C 1
ATOM 843 O O . LYS A 1 99 ? 3.118 10.408 2.469 1.00 90.19 99 LYS A O 1
ATOM 848 N N . ASN A 1 100 ? 5.138 9.507 2.786 1.00 90.38 100 ASN A N 1
ATOM 849 C CA . ASN A 1 100 ? 5.266 9.623 4.232 1.00 90.38 100 ASN A CA 1
ATOM 850 C C . ASN A 1 100 ? 4.272 8.804 5.055 1.00 90.38 100 ASN A C 1
ATOM 852 O O . ASN A 1 100 ? 4.704 7.941 5.812 1.00 90.38 100 ASN A O 1
ATOM 856 N N . LYS A 1 101 ? 2.971 9.102 5.008 1.00 91.75 101 LYS A N 1
ATOM 857 C CA . LYS A 1 101 ? 2.011 8.472 5.921 1.00 91.75 101 LYS A CA 1
ATOM 858 C C . LYS A 1 101 ? 0.578 8.442 5.404 1.00 91.75 101 LYS A C 1
ATOM 860 O O . LYS A 1 101 ? 0.159 9.341 4.685 1.00 91.75 101 LYS A O 1
ATOM 865 N N . ILE A 1 102 ? -0.186 7.464 5.883 1.00 90.88 102 ILE A N 1
ATOM 866 C CA . ILE A 1 102 ? -1.635 7.338 5.680 1.00 90.88 102 ILE A CA 1
ATOM 867 C C . ILE A 1 102 ? -2.308 7.329 7.053 1.00 90.88 102 ILE A C 1
ATOM 869 O O . ILE A 1 102 ? -1.989 6.485 7.885 1.00 90.88 102 ILE A O 1
ATOM 873 N N . GLY A 1 103 ? -3.220 8.266 7.314 1.00 89.19 103 GLY A N 1
ATOM 874 C CA . GLY A 1 103 ? -3.966 8.305 8.577 1.00 89.19 103 GLY A CA 1
ATOM 875 C C . GLY A 1 103 ? -4.879 7.088 8.746 1.00 89.19 103 GLY A C 1
ATOM 876 O O . GLY A 1 103 ? -5.474 6.611 7.779 1.00 89.19 103 GLY A O 1
ATOM 877 N N . LEU A 1 104 ? -5.016 6.577 9.973 1.00 86.56 104 LEU A N 1
ATOM 878 C CA . LEU A 1 104 ? -5.895 5.430 10.241 1.00 86.56 104 LEU A CA 1
ATOM 879 C C . LEU A 1 104 ? -7.384 5.770 10.129 1.00 86.56 104 LEU A C 1
ATOM 881 O O . LEU A 1 104 ? -8.186 4.878 9.889 1.00 86.56 104 LEU A O 1
ATOM 885 N N . ASP A 1 105 ? -7.748 7.054 10.178 1.00 85.88 105 ASP A N 1
ATOM 886 C CA . ASP A 1 105 ? -9.094 7.554 9.854 1.00 85.88 105 ASP A CA 1
ATOM 887 C C . ASP A 1 105 ? -9.505 7.288 8.391 1.00 85.88 105 ASP A C 1
ATOM 889 O O . ASP A 1 105 ? -10.668 7.461 8.006 1.00 85.88 105 ASP A O 1
ATOM 893 N N . LYS A 1 106 ? -8.538 6.928 7.539 1.00 89.94 106 LYS A N 1
ATOM 894 C CA . LYS A 1 106 ? -8.767 6.553 6.143 1.00 89.94 106 LYS A CA 1
ATOM 895 C C . LYS A 1 106 ? -9.093 5.069 5.982 1.00 89.94 106 LYS A C 1
ATOM 897 O O . LYS A 1 106 ? -9.598 4.701 4.927 1.00 89.94 106 LYS A O 1
ATOM 902 N N . VAL A 1 107 ? -8.825 4.234 6.987 1.00 88.38 107 VAL A N 1
ATOM 903 C CA . VAL A 1 107 ? -9.085 2.791 6.934 1.00 88.38 107 VAL A CA 1
ATOM 904 C C . VAL A 1 107 ? -10.579 2.536 7.120 1.00 88.38 107 VAL A C 1
ATOM 906 O O . VAL A 1 107 ? -11.181 3.004 8.082 1.00 88.38 107 VAL A O 1
ATOM 909 N N . ILE A 1 108 ? -11.173 1.778 6.202 1.00 87.06 108 ILE A N 1
ATOM 910 C CA . ILE A 1 108 ? -12.599 1.415 6.220 1.00 87.06 108 ILE A CA 1
ATOM 911 C C . ILE A 1 108 ? -12.831 -0.078 6.439 1.00 87.06 108 ILE A C 1
ATOM 913 O O . ILE A 1 108 ? -13.956 -0.492 6.703 1.00 87.06 108 ILE A O 1
ATOM 917 N N . GLY A 1 109 ? -11.780 -0.886 6.345 1.00 84.81 109 GLY A N 1
ATOM 918 C CA . GLY A 1 109 ? -11.877 -2.324 6.508 1.00 84.81 109 GLY A CA 1
ATOM 919 C C . GLY A 1 109 ? -10.519 -2.997 6.506 1.00 84.81 109 GLY A C 1
ATOM 920 O O . GLY A 1 109 ? -9.493 -2.397 6.174 1.00 84.81 109 GLY A O 1
ATOM 921 N N . ILE A 1 110 ? -10.536 -4.270 6.863 1.00 84.69 110 ILE A N 1
ATOM 922 C CA . ILE A 1 110 ? -9.395 -5.165 6.776 1.00 84.69 110 ILE A CA 1
ATOM 923 C C . ILE A 1 110 ? -9.744 -6.259 5.782 1.00 84.69 110 ILE A C 1
ATOM 925 O O . ILE A 1 110 ? -10.643 -7.060 6.011 1.00 84.69 110 ILE A O 1
ATOM 929 N N . LYS A 1 111 ? -9.000 -6.311 4.690 1.00 85.31 111 LYS A N 1
ATOM 930 C CA . LYS A 1 111 ? -9.046 -7.386 3.711 1.00 85.31 111 LYS A CA 1
ATOM 931 C C . LYS A 1 111 ? -8.528 -8.671 4.349 1.00 85.31 111 LYS A C 1
ATOM 933 O O . LYS A 1 111 ? -7.426 -8.663 4.900 1.00 85.31 111 LYS A O 1
ATOM 938 N N . ILE A 1 112 ? -9.287 -9.759 4.249 1.00 79.31 112 ILE A N 1
ATOM 939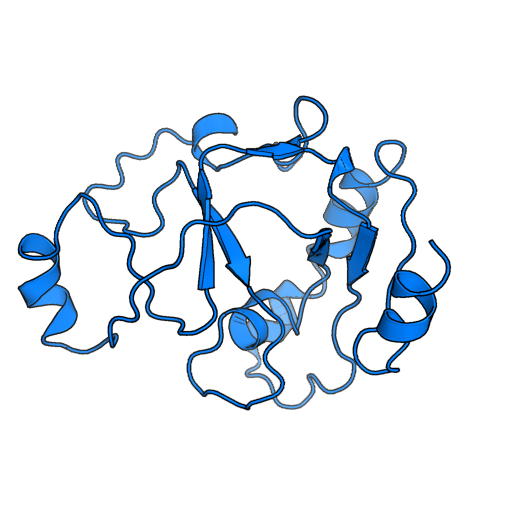 C CA . ILE A 1 112 ? -8.787 -11.103 4.579 1.00 79.31 112 ILE A CA 1
ATOM 940 C C . ILE A 1 112 ? -8.108 -11.737 3.355 1.00 79.31 112 ILE A C 1
ATOM 942 O O . ILE A 1 112 ? -8.511 -11.429 2.232 1.00 79.31 112 ILE A O 1
ATOM 946 N N . PRO A 1 113 ? -7.067 -12.576 3.521 1.00 78.94 113 PRO A N 1
ATOM 947 C CA . PRO A 1 113 ? -6.441 -13.317 2.424 1.00 78.94 113 PRO A CA 1
ATOM 948 C C . PRO A 1 113 ? -7.473 -14.018 1.530 1.00 78.94 113 PRO A C 1
ATOM 950 O O . PRO A 1 113 ? -8.457 -14.545 2.044 1.00 78.94 113 PRO A O 1
ATOM 953 N N . ASP A 1 114 ? -7.239 -14.017 0.216 1.00 76.12 114 ASP A N 1
ATOM 954 C CA . ASP A 1 114 ? -8.160 -14.643 -0.743 1.00 76.12 114 ASP A CA 1
ATOM 955 C C . ASP A 1 114 ? -8.210 -16.155 -0.480 1.00 76.12 114 ASP A C 1
ATOM 957 O O . ASP A 1 114 ? -7.272 -16.742 0.060 1.00 76.12 114 ASP A O 1
ATOM 961 N N . THR A 1 115 ? -9.307 -16.824 -0.812 1.00 61.09 115 THR A N 1
ATOM 962 C CA . THR A 1 115 ? -9.443 -18.253 -0.451 1.00 61.09 115 THR A CA 1
ATOM 963 C C . THR A 1 115 ? -8.763 -19.191 -1.452 1.00 61.09 115 THR A C 1
ATOM 965 O O . THR A 1 115 ? -8.322 -20.278 -1.077 1.00 61.09 115 THR A O 1
ATOM 968 N N . ASP A 1 116 ? -8.571 -18.749 -2.698 1.00 58.22 116 ASP A N 1
ATOM 969 C CA . ASP A 1 116 ? -8.141 -19.591 -3.825 1.00 58.22 116 ASP A CA 1
ATOM 970 C C . ASP A 1 116 ? -6.619 -19.559 -4.100 1.00 58.22 116 ASP A C 1
ATOM 972 O O . ASP A 1 116 ? -6.121 -19.668 -5.223 1.00 58.22 116 ASP A O 1
ATOM 976 N N . ILE A 1 117 ? -5.821 -19.401 -3.040 1.00 53.12 117 ILE A N 1
ATOM 977 C CA . ILE A 1 117 ? -4.363 -19.192 -3.130 1.00 53.12 117 ILE A CA 1
ATOM 978 C C . ILE A 1 117 ? -3.602 -20.526 -3.338 1.00 53.12 117 ILE A C 1
ATOM 980 O O . ILE A 1 117 ? -2.375 -20.560 -3.284 1.00 53.12 117 ILE A O 1
ATOM 984 N N . ASN A 1 118 ? -4.288 -21.646 -3.596 1.00 46.50 118 ASN A N 1
ATOM 985 C CA . ASN A 1 118 ? -3.656 -22.952 -3.862 1.00 46.50 118 ASN A CA 1
ATOM 986 C C . ASN A 1 118 ? -2.786 -22.971 -5.138 1.00 46.50 118 ASN A C 1
ATOM 988 O O . ASN A 1 118 ? -2.048 -23.925 -5.365 1.00 46.50 118 ASN A O 1
ATOM 992 N N . HIS A 1 119 ? -2.838 -21.908 -5.944 1.00 49.56 119 HIS A N 1
ATOM 993 C CA . HIS A 1 119 ? -2.082 -21.747 -7.188 1.00 49.56 119 HIS A CA 1
ATOM 994 C C . HIS A 1 119 ? -0.826 -20.871 -7.063 1.00 49.56 119 HIS A C 1
ATOM 996 O O . HIS A 1 119 ? -0.206 -20.548 -8.078 1.00 49.56 119 HIS A O 1
ATOM 1002 N N . TYR A 1 120 ? -0.441 -20.449 -5.856 1.00 52.97 120 TYR A N 1
ATOM 1003 C CA . TYR A 1 120 ? 0.753 -19.623 -5.689 1.00 52.97 120 TYR A CA 1
ATOM 1004 C C . TYR A 1 120 ? 1.994 -20.483 -5.414 1.00 52.97 120 TYR A C 1
ATOM 1006 O O . TYR A 1 120 ? 1.909 -21.492 -4.714 1.00 52.97 120 TYR A O 1
ATOM 1014 N N . PRO A 1 121 ? 3.168 -20.104 -5.948 1.00 51.38 121 PRO A N 1
ATOM 1015 C CA . PRO A 1 121 ? 4.423 -20.777 -5.643 1.00 51.38 121 PRO A CA 1
ATOM 1016 C C . PRO A 1 121 ? 4.652 -20.893 -4.131 1.00 51.38 121 PRO A C 1
ATOM 1018 O O . PRO A 1 121 ? 4.296 -19.998 -3.363 1.00 51.38 121 PRO A O 1
ATOM 1021 N N . ARG A 1 122 ? 5.289 -21.986 -3.700 1.00 47.09 122 ARG A N 1
ATOM 1022 C CA . ARG A 1 122 ? 5.500 -22.337 -2.282 1.00 47.09 122 ARG A CA 1
ATOM 1023 C C . ARG A 1 122 ? 6.115 -21.189 -1.452 1.00 47.09 122 ARG A C 1
ATOM 1025 O O . ARG A 1 122 ? 5.752 -21.007 -0.298 1.00 47.09 122 ARG A O 1
ATOM 1032 N N . GLU A 1 123 ? 6.930 -20.349 -2.090 1.00 50.84 123 GLU A N 1
ATOM 1033 C CA . GLU A 1 123 ? 7.564 -19.127 -1.558 1.00 50.84 123 GLU A CA 1
ATOM 1034 C C . GLU A 1 123 ? 6.587 -18.078 -0.985 1.00 50.84 123 GLU A C 1
ATOM 1036 O O . GLU A 1 123 ? 6.970 -17.220 -0.187 1.00 50.84 123 GLU A O 1
ATOM 1041 N N . PHE A 1 124 ? 5.316 -18.119 -1.392 1.00 49.69 124 PHE A N 1
ATOM 1042 C CA . PHE A 1 124 ? 4.269 -17.214 -0.917 1.00 49.69 124 PHE A CA 1
ATOM 1043 C C . PHE A 1 124 ? 3.488 -17.757 0.280 1.00 49.69 124 PHE A C 1
ATOM 1045 O O . PHE A 1 124 ? 2.810 -16.988 0.961 1.00 49.69 124 PHE A O 1
ATOM 1052 N N . HIS A 1 125 ? 3.568 -19.062 0.551 1.00 47.91 125 HIS A N 1
ATOM 1053 C CA . HIS A 1 125 ? 2.853 -19.686 1.663 1.00 47.91 125 HIS A CA 1
ATOM 1054 C C . HIS A 1 125 ? 3.499 -19.347 3.014 1.00 47.91 125 HIS A C 1
ATOM 1056 O O . HIS A 1 125 ? 2.776 -19.091 3.975 1.00 47.91 125 HIS A O 1
ATOM 1062 N N . ASP A 1 126 ? 4.829 -19.217 3.068 1.00 45.97 126 ASP A N 1
ATOM 1063 C CA . ASP A 1 126 ? 5.564 -18.905 4.306 1.00 45.97 126 ASP A CA 1
ATOM 1064 C C . ASP A 1 126 ? 5.303 -17.483 4.837 1.00 45.97 126 ASP A C 1
ATOM 1066 O O . ASP A 1 126 ? 5.452 -17.217 6.029 1.00 45.97 126 ASP A O 1
ATOM 1070 N N . ARG A 1 127 ? 4.828 -16.558 3.989 1.00 49.16 127 ARG A N 1
ATOM 1071 C CA . ARG A 1 127 ? 4.445 -15.198 4.418 1.00 49.16 127 ARG A CA 1
ATOM 1072 C C . ARG A 1 127 ? 3.072 -15.135 5.099 1.00 49.16 127 ARG A C 1
ATOM 1074 O O . ARG A 1 127 ? 2.778 -14.137 5.752 1.00 49.16 127 ARG A O 1
ATOM 1081 N N . LYS A 1 128 ? 2.238 -16.176 4.968 1.00 49.50 128 LYS A N 1
ATOM 1082 C CA . LYS A 1 128 ? 0.842 -16.183 5.448 1.00 49.50 128 LYS A CA 1
ATOM 1083 C C . LYS A 1 128 ? 0.699 -16.386 6.953 1.00 49.50 128 LYS A C 1
ATOM 1085 O O . LYS A 1 128 ? -0.235 -15.854 7.542 1.00 49.50 128 LYS A O 1
ATOM 1090 N N . ALA A 1 129 ? 1.596 -17.153 7.572 1.00 45.28 129 ALA A N 1
ATOM 1091 C CA . ALA A 1 129 ? 1.461 -17.537 8.978 1.00 45.28 129 ALA A CA 1
ATOM 1092 C C . ALA A 1 129 ? 2.088 -16.517 9.944 1.00 45.28 129 ALA A C 1
ATOM 1094 O O . ALA A 1 129 ? 1.548 -16.277 11.019 1.00 45.28 129 ALA A O 1
ATOM 1095 N N . CYS A 1 130 ? 3.193 -15.868 9.559 1.00 42.75 130 CYS A N 1
ATOM 1096 C CA . CYS A 1 130 ? 3.956 -15.023 10.486 1.00 42.75 130 CYS A CA 1
ATOM 1097 C C . CYS A 1 130 ? 3.383 -13.616 10.718 1.00 42.75 130 CYS A C 1
ATOM 1099 O O . CYS A 1 130 ? 3.812 -12.949 11.654 1.00 42.75 130 CYS A O 1
ATOM 1101 N N . ALA A 1 131 ? 2.433 -13.143 9.906 1.00 56.12 131 ALA A N 1
ATOM 1102 C CA . ALA A 1 131 ? 1.981 -11.751 9.980 1.00 56.12 131 ALA A CA 1
ATOM 1103 C C . ALA A 1 131 ? 0.631 -11.550 10.682 1.00 56.12 131 ALA A C 1
ATOM 1105 O O . ALA A 1 131 ? 0.336 -10.422 11.054 1.00 56.12 131 ALA A O 1
ATOM 1106 N N . ILE A 1 132 ? -0.187 -12.593 10.880 1.00 61.19 132 ILE A N 1
ATOM 1107 C CA . ILE A 1 132 ? -1.540 -12.444 11.450 1.00 61.19 132 ILE A CA 1
ATOM 1108 C C . ILE A 1 132 ? -1.479 -11.939 12.885 1.00 61.19 132 ILE A C 1
ATOM 1110 O O . ILE A 1 132 ? -2.097 -10.928 13.190 1.00 61.19 132 ILE A O 1
ATOM 1114 N N . ASP A 1 133 ? -0.701 -12.587 13.751 1.00 58.47 133 ASP A N 1
ATOM 1115 C CA . ASP A 1 133 ? -0.630 -12.198 15.161 1.00 58.47 133 ASP A CA 1
ATOM 1116 C C . ASP A 1 133 ? -0.030 -10.802 15.337 1.00 58.47 133 ASP A C 1
ATOM 1118 O O . ASP A 1 133 ? -0.480 -10.037 16.187 1.00 58.47 133 ASP A O 1
ATOM 1122 N N . GLU A 1 134 ? 0.968 -10.433 14.530 1.00 62.69 134 GLU A N 1
ATOM 1123 C CA . GLU A 1 134 ? 1.517 -9.076 14.544 1.00 62.69 134 GLU A CA 1
ATOM 1124 C C . GLU A 1 134 ? 0.520 -8.053 13.996 1.00 62.69 134 GLU A C 1
ATOM 1126 O O . GLU A 1 134 ? 0.360 -6.990 14.587 1.00 62.69 134 GLU A O 1
ATOM 1131 N N . PHE A 1 135 ? -0.191 -8.374 12.915 1.00 67.38 135 PHE A N 1
ATOM 1132 C CA . PHE A 1 135 ? -1.194 -7.511 12.298 1.00 67.38 135 PHE A CA 1
ATOM 1133 C C . PHE A 1 135 ? -2.423 -7.316 13.201 1.00 67.38 135 PHE A C 1
ATOM 1135 O O . PHE A 1 135 ? -2.889 -6.193 13.379 1.00 67.38 135 PHE A O 1
ATOM 1142 N N . LEU A 1 136 ? -2.900 -8.375 13.856 1.00 67.62 136 LEU A N 1
ATOM 1143 C CA . LEU A 1 136 ? -3.981 -8.310 14.837 1.00 67.62 136 LEU A CA 1
ATOM 1144 C C . LEU A 1 136 ? -3.553 -7.532 16.086 1.00 67.62 136 LEU A C 1
ATOM 1146 O O . LEU A 1 136 ? -4.293 -6.653 16.513 1.00 67.62 136 LEU A O 1
ATOM 1150 N N . LYS A 1 137 ? -2.333 -7.742 16.608 1.00 65.25 137 LYS A N 1
ATOM 1151 C CA . LYS A 1 137 ? -1.760 -6.908 17.691 1.00 65.25 137 LYS A CA 1
ATOM 1152 C C . LYS A 1 137 ? -1.627 -5.436 17.301 1.00 65.25 137 LYS A C 1
ATOM 1154 O O . LYS A 1 137 ? -1.678 -4.561 18.158 1.00 65.25 137 LYS A O 1
ATOM 1159 N N . ILE A 1 138 ? -1.398 -5.158 16.019 1.00 61.81 138 ILE A N 1
ATOM 1160 C CA . ILE A 1 138 ? -1.316 -3.807 15.462 1.00 61.81 138 ILE A CA 1
ATOM 1161 C C . ILE A 1 138 ? -2.701 -3.129 15.465 1.00 61.81 138 ILE A C 1
ATOM 1163 O O . ILE A 1 138 ? -2.786 -1.929 15.732 1.00 61.81 138 ILE A O 1
ATOM 1167 N N . ILE A 1 139 ? -3.770 -3.880 15.189 1.00 68.75 139 ILE A N 1
ATOM 1168 C CA . ILE A 1 139 ? -5.152 -3.376 15.140 1.00 68.75 139 ILE A CA 1
ATOM 1169 C C . ILE A 1 139 ? -5.779 -3.269 16.534 1.00 68.75 139 ILE A C 1
ATOM 1171 O O . ILE A 1 139 ? -6.569 -2.347 16.761 1.00 68.75 139 ILE A O 1
ATOM 1175 N N . ASP A 1 140 ? -5.421 -4.176 17.448 1.00 64.50 140 ASP A N 1
ATOM 1176 C CA . ASP A 1 140 ? -6.027 -4.307 18.774 1.00 64.50 140 ASP A CA 1
ATOM 1177 C C . ASP A 1 140 ? -6.035 -2.964 19.531 1.00 64.50 140 ASP A C 1
ATOM 1179 O O . ASP A 1 140 ? -4.999 -2.389 19.874 1.00 64.50 140 ASP A O 1
ATOM 1183 N N . GLY A 1 141 ? -7.238 -2.411 19.700 1.00 64.50 141 GLY A N 1
ATOM 1184 C CA . GLY A 1 141 ? -7.504 -1.143 20.383 1.00 64.50 141 GLY A CA 1
ATOM 1185 C C . GLY A 1 141 ? -7.279 0.156 19.591 1.00 64.50 141 GLY A C 1
ATOM 1186 O O . GLY A 1 141 ? -7.670 1.211 20.088 1.00 64.50 141 GLY A O 1
ATOM 1187 N N . LYS A 1 142 ? -6.695 0.138 18.381 1.00 70.31 142 LYS A N 1
ATOM 1188 C CA . LYS A 1 142 ? -6.409 1.372 17.605 1.00 70.31 142 LYS A CA 1
ATOM 1189 C C . LYS A 1 142 ? -7.408 1.680 16.499 1.00 70.31 142 LYS A C 1
ATOM 1191 O O . LYS A 1 142 ? -7.599 2.849 16.168 1.00 70.31 142 LYS A O 1
ATOM 1196 N N . ILE A 1 143 ? -8.006 0.654 15.899 1.00 71.31 143 ILE A N 1
ATOM 1197 C CA . ILE A 1 143 ? -8.942 0.814 14.785 1.00 71.31 143 ILE A CA 1
ATOM 1198 C C . ILE A 1 143 ? -10.084 -0.184 14.962 1.00 71.31 143 ILE A C 1
ATOM 1200 O O . ILE A 1 143 ? -9.847 -1.383 15.067 1.00 71.31 143 ILE A O 1
ATOM 1204 N N . GLN A 1 144 ? -11.324 0.305 14.964 1.00 76.19 144 GLN A N 1
ATOM 1205 C CA . GLN A 1 144 ? -12.523 -0.535 14.951 1.00 76.19 144 GLN A CA 1
ATOM 1206 C C . GLN A 1 144 ? -13.116 -0.539 13.541 1.00 76.19 144 GLN A C 1
ATOM 1208 O O . GLN A 1 144 ? -13.954 0.295 13.201 1.00 76.19 144 GLN A O 1
ATOM 1213 N N . VAL A 1 145 ? -12.634 -1.453 12.699 1.00 75.19 145 VAL A N 1
ATOM 1214 C CA . VAL A 1 145 ? -13.083 -1.621 11.308 1.00 75.19 145 VAL A CA 1
ATOM 1215 C C . VAL A 1 145 ? -13.438 -3.083 11.031 1.00 75.19 145 VAL A C 1
ATOM 1217 O O . VAL A 1 145 ? -12.854 -3.974 11.651 1.00 75.19 145 VAL A O 1
ATOM 1220 N N . PRO A 1 146 ? -14.395 -3.353 10.126 1.00 80.19 146 PRO A N 1
ATOM 1221 C CA . PRO A 1 146 ? -14.800 -4.715 9.804 1.00 80.19 146 PRO A CA 1
ATOM 1222 C C . PRO A 1 146 ? -13.707 -5.474 9.042 1.00 80.19 146 PRO A C 1
ATOM 1224 O O . PRO A 1 146 ? -12.934 -4.888 8.280 1.00 80.19 146 PRO A O 1
ATOM 1227 N N . PHE A 1 147 ? -13.699 -6.799 9.192 1.00 79.94 147 PHE A N 1
ATOM 1228 C CA . PHE A 1 147 ? -13.024 -7.688 8.250 1.00 79.94 147 PHE A CA 1
ATOM 1229 C C . PHE A 1 147 ? -13.905 -7.861 7.011 1.00 79.94 147 PHE A C 1
ATOM 1231 O O . PHE A 1 147 ? -15.102 -8.109 7.133 1.00 79.94 147 PHE A O 1
ATOM 1238 N N . ILE A 1 148 ? -13.316 -7.714 5.828 1.00 78.50 148 ILE A N 1
ATOM 1239 C CA . ILE A 1 148 ? -14.005 -7.744 4.542 1.00 78.50 148 ILE A CA 1
ATOM 1240 C C . ILE A 1 148 ? -13.417 -8.873 3.701 1.00 78.50 148 ILE A C 1
ATOM 1242 O O . ILE A 1 148 ? -12.225 -8.875 3.373 1.00 78.50 148 ILE A O 1
ATOM 1246 N N . ASP A 1 149 ? -14.284 -9.813 3.337 1.00 74.94 149 ASP A N 1
ATOM 1247 C CA . ASP A 1 149 ? -14.018 -10.834 2.330 1.00 74.94 149 ASP A CA 1
ATOM 1248 C C . ASP A 1 149 ? -14.282 -10.238 0.941 1.00 74.94 149 ASP A C 1
ATOM 1250 O O . ASP A 1 149 ? -15.415 -9.940 0.548 1.00 74.94 149 ASP A O 1
ATOM 1254 N N . ILE A 1 150 ? -13.194 -9.987 0.216 1.00 68.38 150 ILE A N 1
ATOM 1255 C CA . ILE A 1 150 ? -13.228 -9.326 -1.088 1.00 68.38 150 ILE A CA 1
ATOM 1256 C C . ILE A 1 150 ? -13.722 -10.274 -2.194 1.00 68.38 150 ILE A C 1
ATOM 1258 O O . ILE A 1 150 ? -14.287 -9.794 -3.185 1.00 68.38 150 ILE A O 1
ATOM 1262 N N . ASP A 1 151 ? -13.560 -11.588 -2.018 1.00 65.19 151 ASP A N 1
ATOM 1263 C CA . ASP A 1 151 ? -13.981 -12.613 -2.979 1.00 65.19 151 ASP A CA 1
ATOM 1264 C C . ASP A 1 151 ? -15.487 -12.869 -2.887 1.00 65.19 151 ASP A C 1
ATOM 1266 O O . ASP A 1 151 ? -16.165 -13.034 -3.904 1.00 65.19 151 ASP A O 1
ATOM 1270 N N . LYS A 1 152 ? -16.056 -12.800 -1.679 1.00 58.50 152 LYS A N 1
ATOM 1271 C CA . LYS A 1 152 ? -17.506 -12.961 -1.463 1.00 58.50 152 LYS A CA 1
ATOM 1272 C C . LYS A 1 152 ? -18.358 -11.757 -1.876 1.00 58.50 152 LYS A C 1
ATOM 1274 O O . LYS A 1 152 ? -19.572 -11.785 -1.698 1.00 58.50 152 LYS A O 1
ATOM 1279 N N . LYS A 1 153 ? -17.760 -10.726 -2.491 1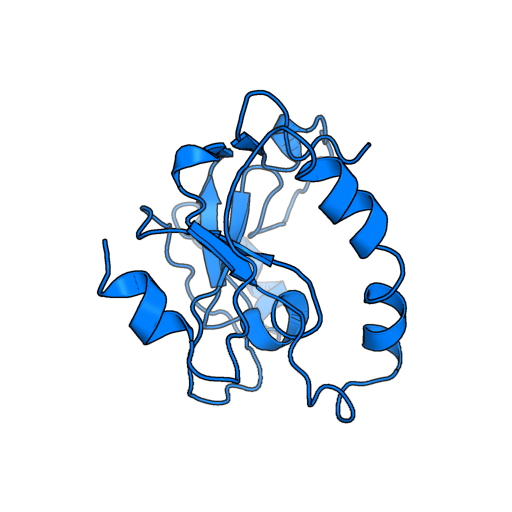.00 55.44 153 LYS A N 1
ATOM 1280 C CA . LYS A 1 153 ? -18.435 -9.497 -2.964 1.00 55.44 153 LYS A CA 1
ATOM 1281 C C . LYS A 1 153 ? -19.126 -8.681 -1.858 1.00 55.44 153 LYS A C 1
ATOM 1283 O O . LYS A 1 153 ? -19.982 -7.850 -2.166 1.00 55.44 153 LYS A O 1
ATOM 1288 N N . ASP A 1 154 ? -18.701 -8.810 -0.600 1.00 52.44 154 ASP A N 1
ATOM 1289 C CA . ASP A 1 154 ? -19.260 -8.026 0.515 1.00 52.44 154 ASP A CA 1
ATOM 1290 C C . ASP A 1 154 ? -18.919 -6.525 0.429 1.00 52.44 154 ASP A C 1
ATOM 1292 O O . ASP A 1 154 ? -19.593 -5.694 1.036 1.00 52.44 154 ASP A O 1
ATOM 1296 N N . ILE A 1 155 ? -17.929 -6.136 -0.387 1.00 52.50 155 ILE A N 1
ATOM 1297 C CA . ILE A 1 155 ? -17.505 -4.734 -0.557 1.00 52.50 155 ILE A CA 1
ATOM 1298 C C . ILE A 1 155 ? -18.674 -3.813 -0.940 1.00 52.50 155 ILE A C 1
ATOM 1300 O O . ILE A 1 155 ? -18.791 -2.719 -0.389 1.00 52.50 155 ILE A O 1
ATOM 1304 N N . LYS A 1 156 ? -19.556 -4.239 -1.858 1.00 47.25 156 LYS A N 1
ATOM 1305 C CA . LYS A 1 156 ? -20.686 -3.399 -2.299 1.00 47.25 156 LYS A CA 1
ATOM 1306 C C . LYS A 1 156 ? -21.675 -3.124 -1.170 1.00 47.25 156 LYS A C 1
ATOM 1308 O O . LYS A 1 156 ? -22.224 -2.031 -1.120 1.00 47.25 156 LYS A O 1
ATOM 1313 N N . LYS A 1 157 ? -21.870 -4.079 -0.259 1.00 49.31 157 LYS A N 1
ATOM 1314 C CA . LYS A 1 157 ? -22.747 -3.907 0.901 1.00 49.31 157 LYS A CA 1
ATOM 1315 C C . LYS A 1 157 ? -22.183 -2.859 1.867 1.00 49.31 157 LYS A C 1
ATOM 1317 O O . LYS A 1 157 ? -22.910 -1.985 2.313 1.00 49.31 157 LYS A O 1
ATOM 1322 N N . TYR A 1 158 ? -20.872 -2.882 2.110 1.00 48.62 158 TYR A N 1
ATOM 1323 C CA . TYR A 1 158 ? -20.229 -1.963 3.056 1.00 48.62 158 TYR A CA 1
ATOM 1324 C C . TYR A 1 158 ? -19.992 -0.543 2.522 1.00 48.62 158 TYR A C 1
ATOM 1326 O O . TYR A 1 158 ? -19.959 0.393 3.316 1.00 48.62 158 TYR A O 1
ATOM 1334 N N . LEU A 1 159 ? -19.828 -0.364 1.207 1.00 44.56 159 LEU A N 1
ATOM 1335 C CA . LEU A 1 159 ? -19.647 0.961 0.595 1.00 44.56 159 LEU A CA 1
ATOM 1336 C C . LEU A 1 159 ? -20.963 1.713 0.336 1.00 44.56 159 LEU A C 1
ATOM 1338 O O . LEU A 1 159 ? -20.918 2.918 0.128 1.00 44.56 159 LEU A O 1
ATOM 1342 N N . LEU A 1 160 ? -22.111 1.023 0.317 1.00 42.25 160 LEU A N 1
ATOM 1343 C CA . LEU A 1 160 ? -23.427 1.622 0.038 1.00 42.25 160 LEU A CA 1
ATOM 1344 C C . LEU A 1 160 ? -24.257 1.917 1.302 1.00 42.25 160 LEU A C 1
ATOM 1346 O O . LEU A 1 160 ? -25.258 2.621 1.214 1.00 42.25 160 LEU A O 1
ATOM 1350 N N . GLU A 1 161 ? -23.865 1.388 2.465 1.00 42.91 161 GLU A N 1
ATOM 1351 C CA . GLU A 1 161 ? -24.575 1.559 3.746 1.00 42.91 161 GLU A CA 1
ATOM 1352 C C . GLU A 1 161 ? -23.982 2.681 4.638 1.00 42.91 161 GLU A C 1
ATOM 1354 O O . GLU A 1 161 ? -24.335 2.791 5.815 1.00 42.91 161 GLU A O 1
ATOM 1359 N N . ARG A 1 162 ? -23.086 3.526 4.106 1.00 42.62 162 ARG A N 1
ATOM 1360 C CA . ARG A 1 162 ? -22.486 4.691 4.787 1.00 42.62 162 ARG A CA 1
ATOM 1361 C C . ARG A 1 162 ? -22.401 5.897 3.865 1.00 42.62 162 ARG A C 1
ATOM 1363 O O . ARG A 1 162 ? -22.423 7.018 4.418 1.00 42.62 162 ARG A O 1
#